Protein AF-A0A7S0WUK7-F1 (afdb_monomer_lite)

Organism: NCBI:txid1411642

Secondary structure (DSSP, 8-state):
-PPPHHHHHHHHHHHHHHHHHHHHH-HHHHHHHH-TTPPPPHHHHHHHHHHHHHHHHHHHHHHHGGGS-HHHHHHHHHHHHHHHHHHHHHHHHHHHH-SS--HHHHHHHHHHHHHHHHHHHHHHHHHHS--THHHHHHHHHTS----

Sequence (147 aa):
MLWSLTTVFRAHRFVAGASGLLLLLLPKPVMQVFCPKRSLPDEEKLVIRSWGIFVLAVATIVHKAPSFSFETQQDIGRTLAACFSGLTALYAKEAICMYRPAPGFRAQVAFTGALFGGIALAYITALISRPYNEDKLKRTVSQPFIV

Structure (mmCIF, N/CA/C/O backbone):
data_AF-A0A7S0WUK7-F1
#
_entry.id   AF-A0A7S0WUK7-F1
#
loop_
_atom_site.group_PDB
_atom_site.id
_atom_site.type_symbol
_atom_site.label_atom_id
_atom_site.label_alt_id
_atom_site.label_comp_id
_atom_site.label_asym_id
_atom_site.label_entity_id
_atom_site.label_seq_id
_atom_site.pdbx_PDB_ins_code
_atom_site.Cartn_x
_atom_site.Cartn_y
_atom_site.Cartn_z
_atom_site.occupancy
_atom_site.B_iso_or_equiv
_atom_site.auth_seq_id
_atom_site.auth_comp_id
_atom_site.auth_asym_id
_atom_site.auth_atom_id
_atom_site.pdbx_PDB_model_num
ATOM 1 N N . MET A 1 1 ? -4.885 18.372 12.095 1.00 52.94 1 MET A N 1
ATOM 2 C CA . MET A 1 1 ? -6.038 17.449 12.045 1.00 52.94 1 MET A CA 1
ATOM 3 C C . MET A 1 1 ? -5.493 16.033 12.163 1.00 52.94 1 MET A C 1
ATOM 5 O O . MET A 1 1 ? -4.811 15.585 11.252 1.00 52.94 1 MET A O 1
ATOM 9 N N . LEU A 1 2 ? -5.658 15.392 13.321 1.00 65.81 2 LEU A N 1
ATOM 10 C CA . LEU A 1 2 ? -5.143 14.042 13.570 1.00 65.81 2 LEU A CA 1
ATOM 11 C C . LEU A 1 2 ? -6.127 13.021 12.982 1.00 65.81 2 LEU A C 1
ATOM 13 O O . LEU A 1 2 ? -7.329 13.114 13.226 1.00 65.81 2 LEU A O 1
ATOM 17 N N . TRP A 1 3 ? -5.641 12.101 12.151 1.00 75.44 3 TRP A N 1
ATOM 18 C CA . TRP A 1 3 ? -6.482 11.109 11.477 1.00 75.44 3 TRP A CA 1
ATOM 19 C C . TRP A 1 3 ? -6.751 9.936 12.420 1.00 75.44 3 TRP A C 1
ATOM 21 O O . TRP A 1 3 ? -5.837 9.462 13.084 1.00 75.44 3 TRP A O 1
ATOM 31 N N . SER A 1 4 ? -7.988 9.437 12.480 1.00 87.62 4 SER A N 1
ATOM 32 C CA . SER A 1 4 ? -8.282 8.199 13.211 1.00 87.62 4 SER A CA 1
ATOM 33 C C . SER A 1 4 ? -7.884 6.971 12.384 1.00 87.62 4 SER A C 1
ATOM 35 O O . SER A 1 4 ? -7.923 7.010 11.149 1.00 87.62 4 SER A O 1
ATOM 37 N N . LEU A 1 5 ? -7.560 5.856 13.053 1.00 87.94 5 LEU A N 1
ATOM 38 C CA . LEU A 1 5 ? -7.263 4.572 12.395 1.00 87.94 5 LEU A CA 1
ATOM 39 C C . LEU A 1 5 ? -8.370 4.165 11.417 1.00 87.94 5 LEU A C 1
ATOM 41 O O . LEU A 1 5 ? -8.095 3.788 10.280 1.00 87.94 5 LEU A O 1
ATOM 45 N N . THR A 1 6 ? -9.628 4.335 11.820 1.00 89.12 6 THR A N 1
ATOM 46 C CA . THR A 1 6 ? -10.799 4.066 10.983 1.00 89.12 6 THR A CA 1
ATOM 47 C C . THR A 1 6 ? -10.789 4.863 9.682 1.00 89.12 6 THR A C 1
ATOM 49 O O . THR A 1 6 ? -11.102 4.314 8.625 1.00 89.12 6 THR A O 1
ATOM 52 N N . THR A 1 7 ? -10.429 6.148 9.728 1.00 90.44 7 THR A N 1
ATOM 53 C CA . THR A 1 7 ? -10.348 6.984 8.524 1.00 90.44 7 THR A CA 1
ATOM 54 C C . THR A 1 7 ? -9.228 6.508 7.602 1.00 90.44 7 THR A C 1
ATOM 56 O O . THR A 1 7 ? -9.451 6.383 6.397 1.00 90.44 7 THR A O 1
ATOM 59 N N . VAL A 1 8 ? -8.062 6.161 8.159 1.00 92.00 8 VAL A N 1
ATOM 60 C CA . VAL A 1 8 ? -6.937 5.617 7.381 1.00 92.00 8 VAL A CA 1
ATOM 61 C C . VAL A 1 8 ? -7.326 4.294 6.716 1.00 92.00 8 VAL A C 1
ATOM 63 O O . VAL A 1 8 ? -7.132 4.144 5.512 1.00 92.00 8 VAL A O 1
ATOM 66 N N . PHE A 1 9 ? -7.972 3.372 7.439 1.00 92.38 9 PHE A N 1
ATOM 67 C CA . PHE A 1 9 ? -8.481 2.123 6.863 1.00 92.38 9 PHE A CA 1
ATOM 68 C C . PHE A 1 9 ? -9.489 2.368 5.731 1.00 92.38 9 PHE A C 1
ATOM 70 O O . PHE A 1 9 ? -9.403 1.758 4.664 1.00 92.38 9 PHE A O 1
ATOM 77 N N . ARG A 1 10 ? -10.431 3.300 5.917 1.00 92.06 10 ARG A N 1
ATOM 78 C CA . ARG A 1 10 ? -11.437 3.631 4.896 1.00 92.06 10 ARG A CA 1
ATOM 79 C C . ARG A 1 10 ? -10.833 4.217 3.626 1.00 92.06 10 ARG A C 1
ATOM 81 O O . ARG A 1 10 ? -11.352 3.922 2.556 1.00 92.06 10 ARG A O 1
ATOM 88 N N . ALA A 1 11 ? -9.779 5.022 3.725 1.00 92.44 11 ALA A N 1
ATOM 89 C CA . ALA A 1 11 ? -9.075 5.528 2.551 1.00 92.44 11 ALA A CA 1
ATOM 90 C C . ALA A 1 11 ? -8.243 4.417 1.890 1.00 92.44 11 ALA A C 1
ATOM 92 O O . ALA A 1 11 ? -8.355 4.176 0.686 1.00 92.44 11 ALA A O 1
ATOM 93 N N . HIS A 1 12 ? -7.470 3.681 2.692 1.00 92.19 12 HIS A N 1
ATOM 94 C CA . HIS A 1 12 ? -6.556 2.653 2.208 1.00 92.19 12 HIS A CA 1
ATOM 95 C C . HIS A 1 12 ? -7.285 1.521 1.468 1.00 92.19 12 HIS A C 1
ATOM 97 O O . HIS A 1 12 ? -6.819 1.122 0.406 1.00 92.19 12 HIS A O 1
ATOM 103 N N . ARG A 1 13 ? -8.466 1.064 1.918 1.00 92.62 13 ARG A N 1
ATOM 104 C CA . ARG A 1 13 ? -9.218 0.008 1.199 1.00 92.62 13 ARG A CA 1
ATOM 105 C C . ARG A 1 13 ? -9.528 0.360 -0.261 1.00 92.62 13 ARG A C 1
ATOM 107 O O . ARG A 1 13 ? -9.513 -0.532 -1.100 1.00 92.62 13 ARG A O 1
ATOM 114 N N . PHE A 1 14 ? -9.811 1.628 -0.576 1.00 93.12 14 PHE A N 1
ATOM 115 C CA . PHE A 1 14 ? -10.142 2.037 -1.944 1.00 93.12 14 PHE A CA 1
ATOM 116 C C . PHE A 1 14 ? -8.888 2.090 -2.809 1.00 93.12 14 PHE A C 1
ATOM 118 O O . PHE A 1 14 ? -8.883 1.552 -3.912 1.00 93.12 14 PHE A O 1
ATOM 125 N N . VAL A 1 15 ? -7.814 2.678 -2.278 1.00 92.44 15 VAL A N 1
ATOM 126 C CA . VAL A 1 15 ? -6.524 2.767 -2.972 1.00 92.44 15 VAL A CA 1
ATOM 127 C C . VAL A 1 15 ? -5.950 1.372 -3.219 1.00 92.44 15 VAL A C 1
ATOM 129 O O . VAL A 1 15 ? -5.578 1.056 -4.348 1.00 92.44 15 VAL A O 1
ATOM 132 N N . ALA A 1 16 ? -5.935 0.512 -2.199 1.00 92.50 16 ALA A N 1
ATOM 133 C CA . ALA A 1 16 ? -5.485 -0.869 -2.321 1.00 92.50 16 ALA A CA 1
ATOM 134 C C . ALA A 1 16 ? -6.401 -1.670 -3.255 1.00 92.50 16 ALA A C 1
ATOM 136 O O . ALA A 1 16 ? -5.906 -2.340 -4.153 1.00 92.50 16 ALA A O 1
ATOM 137 N N . GLY A 1 17 ? -7.726 -1.551 -3.122 1.00 94.00 17 GLY A N 1
ATOM 138 C CA . GLY A 1 17 ? -8.679 -2.254 -3.983 1.00 94.00 17 GLY A CA 1
ATOM 139 C C . GLY A 1 17 ? -8.507 -1.908 -5.465 1.00 94.00 17 GLY A C 1
ATOM 140 O O . GLY A 1 17 ? -8.367 -2.803 -6.297 1.00 94.00 17 GLY A O 1
ATOM 141 N N . ALA A 1 18 ? -8.440 -0.614 -5.790 1.00 93.31 18 ALA A N 1
ATOM 142 C CA . ALA A 1 18 ? -8.207 -0.148 -7.155 1.00 93.31 18 ALA A CA 1
ATOM 143 C C . ALA A 1 18 ? -6.836 -0.597 -7.683 1.00 93.31 18 ALA A C 1
ATOM 145 O O . ALA A 1 18 ? -6.747 -1.112 -8.795 1.00 93.31 18 ALA A O 1
ATOM 146 N N . SER A 1 19 ? -5.781 -0.466 -6.873 1.00 90.38 19 SER A N 1
ATOM 147 C CA . SER A 1 19 ? -4.424 -0.870 -7.265 1.00 90.38 19 SER A CA 1
ATOM 148 C C . SER A 1 19 ? -4.325 -2.376 -7.507 1.00 90.38 19 SER A C 1
ATOM 150 O O . SER A 1 19 ? -3.753 -2.804 -8.504 1.00 90.38 19 SER A O 1
ATOM 152 N N . GLY A 1 20 ? -4.921 -3.186 -6.631 1.00 92.06 20 GLY A N 1
ATOM 153 C CA . GLY A 1 20 ? -4.944 -4.640 -6.754 1.00 92.06 20 GLY A CA 1
ATOM 154 C C . GLY A 1 20 ? -5.687 -5.108 -8.006 1.00 92.06 20 GLY A C 1
ATOM 155 O O . GLY A 1 20 ? -5.156 -5.925 -8.757 1.00 92.06 20 GLY A O 1
ATOM 156 N N . LEU A 1 21 ? -6.865 -4.534 -8.292 1.00 93.81 21 LEU A N 1
ATOM 157 C CA . LEU A 1 21 ? -7.609 -4.811 -9.529 1.00 93.81 21 LEU A CA 1
ATOM 158 C C . LEU A 1 21 ? -6.803 -4.415 -10.768 1.00 93.81 21 LEU A C 1
ATOM 160 O O . LEU A 1 21 ? -6.743 -5.172 -11.735 1.00 93.81 21 LEU A O 1
ATOM 164 N N . LEU A 1 22 ? -6.162 -3.247 -10.734 1.00 91.75 22 LEU A N 1
ATOM 165 C CA . LEU A 1 22 ? -5.372 -2.742 -11.848 1.00 91.75 22 LEU A CA 1
ATOM 166 C C . LEU A 1 22 ? -4.167 -3.653 -12.149 1.00 91.75 22 LEU A C 1
ATOM 168 O O . LEU A 1 22 ? -3.944 -4.007 -13.306 1.00 91.75 22 LEU A O 1
ATOM 172 N N . LEU A 1 23 ? -3.435 -4.087 -11.119 1.00 89.75 23 LEU A N 1
ATOM 173 C CA . LEU A 1 23 ? -2.307 -5.019 -11.246 1.00 89.75 23 LEU A CA 1
ATOM 174 C C . LEU A 1 23 ? -2.745 -6.401 -11.750 1.00 89.75 23 LEU A C 1
ATOM 176 O O . LEU A 1 23 ? -2.041 -7.030 -12.540 1.00 89.75 23 LEU A O 1
ATOM 180 N N . LEU A 1 24 ? -3.918 -6.864 -11.315 1.00 89.50 24 LEU A N 1
ATOM 181 C CA . LEU A 1 24 ? -4.467 -8.158 -11.705 1.00 89.50 24 LEU A CA 1
ATOM 182 C C . LEU A 1 24 ? -4.920 -8.174 -13.174 1.00 89.50 24 LEU A C 1
ATOM 184 O O . LEU A 1 24 ? -4.565 -9.078 -13.935 1.00 89.50 24 LEU A O 1
ATOM 188 N N . LEU A 1 25 ? -5.703 -7.171 -13.576 1.00 89.56 25 LEU A N 1
ATOM 189 C CA . LEU A 1 25 ? -6.375 -7.144 -14.876 1.00 89.56 25 LEU A CA 1
ATOM 190 C C . LEU A 1 25 ? -5.504 -6.538 -15.976 1.00 89.56 25 LEU A C 1
ATOM 192 O O . LEU A 1 25 ? -5.515 -7.018 -17.109 1.00 89.56 25 LEU A O 1
ATOM 196 N N . LEU A 1 26 ? -4.726 -5.505 -15.649 1.00 87.31 26 LEU A N 1
ATOM 197 C CA . LEU A 1 26 ? -3.998 -4.689 -16.619 1.00 87.31 26 LEU A CA 1
ATOM 198 C C . LEU A 1 26 ? -2.487 -4.624 -16.323 1.00 87.31 26 LEU A C 1
ATOM 200 O O . LEU A 1 26 ? -1.907 -3.538 -16.369 1.00 87.31 26 LEU A O 1
ATOM 204 N N . PRO A 1 27 ? -1.786 -5.760 -16.113 1.00 81.31 27 PRO A N 1
ATOM 205 C CA . PRO A 1 27 ? -0.360 -5.736 -15.786 1.00 81.31 27 PRO A CA 1
ATOM 206 C C . PRO A 1 27 ? 0.483 -5.112 -16.907 1.00 81.31 27 PRO A C 1
ATOM 208 O O . PRO A 1 27 ? 1.467 -4.434 -16.633 1.00 81.31 27 PRO A O 1
ATOM 211 N N . LYS A 1 28 ? 0.088 -5.294 -18.179 1.00 80.06 28 LYS A N 1
ATOM 212 C CA . LYS A 1 28 ? 0.789 -4.704 -19.331 1.00 80.06 28 LYS A CA 1
ATOM 213 C C . LYS A 1 28 ? 0.652 -3.169 -19.364 1.00 80.06 28 LYS A C 1
ATOM 215 O O . LYS A 1 28 ? 1.697 -2.529 -19.332 1.00 80.06 28 LYS A O 1
ATOM 220 N N . PRO A 1 29 ? -0.558 -2.564 -19.380 1.00 81.00 29 PRO A N 1
ATOM 221 C CA . PRO A 1 29 ? -0.698 -1.105 -19.313 1.00 81.00 29 PRO A CA 1
ATOM 222 C C . PRO A 1 29 ? -0.024 -0.479 -18.095 1.00 81.00 29 PRO A C 1
ATOM 224 O O . PRO A 1 29 ? 0.693 0.504 -18.238 1.00 81.00 29 PRO A O 1
ATOM 227 N N . VAL A 1 30 ? -0.191 -1.081 -16.912 1.00 79.69 30 VAL A N 1
ATOM 228 C CA . VAL A 1 30 ? 0.456 -0.618 -15.676 1.00 79.69 30 VAL A CA 1
ATOM 229 C C . VAL A 1 30 ? 1.962 -0.539 -15.860 1.00 79.69 30 VAL A C 1
ATOM 231 O O . VAL A 1 30 ? 2.585 0.477 -15.579 1.00 79.69 30 VAL A O 1
ATOM 234 N N . MET A 1 31 ? 2.554 -1.585 -16.419 1.00 75.69 31 MET A N 1
ATOM 235 C CA . MET A 1 31 ? 3.989 -1.612 -16.629 1.00 75.69 31 MET A CA 1
ATOM 236 C C . MET A 1 31 ? 4.460 -0.800 -17.821 1.00 75.69 31 MET A C 1
ATOM 238 O O . MET A 1 31 ? 5.618 -0.419 -17.833 1.00 75.69 31 MET A O 1
ATOM 242 N N . GLN A 1 32 ? 3.611 -0.496 -18.797 1.00 79.88 32 GLN A N 1
ATOM 243 C CA . GLN A 1 32 ? 3.938 0.463 -19.851 1.00 79.88 32 GLN A CA 1
ATOM 244 C C . GLN A 1 32 ? 3.965 1.898 -19.321 1.00 79.88 32 GLN A C 1
ATOM 246 O O . GLN A 1 32 ? 4.760 2.695 -19.808 1.00 79.88 32 GLN A O 1
ATOM 251 N N . VAL A 1 33 ? 3.172 2.221 -18.293 1.00 76.31 33 VAL A N 1
ATOM 252 C CA . VAL A 1 33 ? 3.302 3.500 -17.575 1.00 76.31 33 VAL A CA 1
ATOM 253 C C . VAL A 1 33 ? 4.681 3.603 -16.914 1.00 76.31 33 VAL A C 1
ATOM 255 O O . VAL A 1 33 ? 5.286 4.674 -16.912 1.00 76.31 33 VAL A O 1
ATOM 258 N N . PHE A 1 34 ? 5.212 2.488 -16.406 1.00 69.31 34 PHE A N 1
ATOM 259 C CA . PHE A 1 34 ? 6.509 2.468 -15.727 1.00 69.31 34 PHE A CA 1
ATOM 260 C C . PHE A 1 34 ? 7.700 2.314 -16.695 1.00 69.31 34 PHE A C 1
ATOM 262 O O . PHE A 1 34 ? 8.660 3.080 -16.670 1.00 69.31 34 PHE A O 1
ATOM 269 N N . CYS A 1 35 ? 7.611 1.377 -17.629 1.00 72.62 35 CYS A N 1
ATOM 270 C CA . CYS A 1 35 ? 8.638 1.013 -18.598 1.00 72.62 35 CYS A CA 1
ATOM 271 C C . CYS A 1 35 ? 8.021 0.901 -20.008 1.00 72.62 35 CYS A C 1
ATOM 273 O 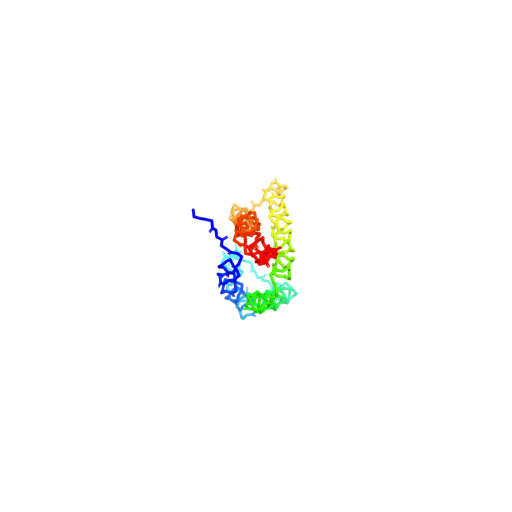O . CYS A 1 35 ? 7.806 -0.212 -20.496 1.00 72.62 35 CYS A O 1
ATOM 275 N N . PRO A 1 36 ? 7.796 2.028 -20.716 1.00 70.88 36 PRO A N 1
ATOM 276 C CA . PRO A 1 36 ? 7.010 2.075 -21.959 1.00 70.88 36 PRO A CA 1
ATOM 277 C C . PRO A 1 36 ? 7.525 1.187 -23.097 1.00 70.88 36 PRO A C 1
ATOM 279 O O . PRO A 1 36 ? 6.780 0.855 -24.014 1.00 70.88 36 PRO A O 1
ATOM 282 N N . LYS A 1 37 ? 8.808 0.812 -23.055 1.00 75.50 37 LYS A N 1
ATOM 283 C CA . LYS A 1 37 ? 9.497 0.059 -24.112 1.00 75.50 37 LYS A CA 1
ATOM 284 C C . LYS A 1 37 ? 9.858 -1.379 -23.721 1.00 75.50 37 LYS A C 1
ATOM 286 O O . LYS A 1 37 ? 10.483 -2.072 -24.516 1.00 75.50 37 LYS A O 1
ATOM 291 N N . ARG A 1 38 ? 9.504 -1.839 -22.513 1.00 75.81 38 ARG A N 1
ATOM 292 C CA . ARG A 1 38 ? 9.856 -3.187 -22.038 1.00 75.81 38 ARG A CA 1
ATOM 293 C C . ARG A 1 38 ? 8.715 -4.162 -22.309 1.00 75.81 38 ARG A C 1
ATOM 295 O O . ARG A 1 38 ? 7.624 -4.016 -21.761 1.00 75.81 38 ARG A O 1
ATOM 302 N N . SER A 1 39 ? 8.981 -5.203 -23.096 1.00 79.88 39 SER A N 1
ATOM 303 C CA . SER A 1 39 ? 8.120 -6.385 -23.099 1.00 79.88 39 SER A CA 1
ATOM 304 C C . SER A 1 39 ? 8.357 -7.169 -21.813 1.00 79.88 39 SER A C 1
ATOM 306 O O . SER A 1 39 ? 9.490 -7.549 -21.520 1.00 79.88 39 SER A O 1
ATOM 308 N N . LEU A 1 40 ? 7.299 -7.415 -21.049 1.00 79.50 40 LEU A N 1
ATOM 309 C CA . LEU A 1 40 ? 7.386 -8.266 -19.866 1.00 79.50 40 LEU A CA 1
ATOM 310 C C . LEU A 1 40 ? 7.403 -9.746 -20.254 1.00 79.50 40 LEU A C 1
ATOM 312 O O . LEU A 1 40 ? 6.491 -10.164 -20.983 1.00 79.50 40 LEU A O 1
ATOM 316 N N . PRO A 1 41 ? 8.363 -10.532 -19.737 1.00 87.62 41 PRO A N 1
ATOM 317 C CA . PRO A 1 41 ? 8.264 -11.986 -19.693 1.00 87.62 41 PRO A CA 1
ATOM 318 C C . PRO A 1 41 ? 6.972 -12.434 -18.996 1.00 87.62 41 PRO A C 1
ATOM 320 O O . PRO A 1 41 ? 6.363 -11.673 -18.232 1.00 87.62 41 PRO A O 1
ATOM 323 N N . ASP A 1 42 ? 6.512 -13.649 -19.279 1.00 86.25 42 ASP A N 1
ATOM 324 C CA . ASP A 1 42 ? 5.259 -14.157 -18.708 1.00 86.25 42 ASP A CA 1
ATOM 325 C C . ASP A 1 42 ? 5.367 -14.409 -17.200 1.00 86.25 42 ASP A C 1
ATOM 327 O O . ASP A 1 42 ? 4.404 -14.184 -16.464 1.00 86.25 42 ASP A O 1
ATOM 331 N N . GLU A 1 43 ? 6.561 -14.741 -16.722 1.00 88.38 43 GLU A N 1
ATOM 332 C CA . GLU A 1 43 ? 6.887 -14.924 -15.312 1.00 88.38 43 GLU A CA 1
ATOM 333 C C . GLU A 1 43 ? 6.709 -13.613 -14.537 1.00 88.38 43 GLU A C 1
ATOM 335 O O . GLU A 1 43 ? 6.055 -13.581 -13.495 1.00 88.38 43 GLU A O 1
ATOM 340 N N . GLU A 1 44 ? 7.203 -12.493 -15.074 1.00 85.06 44 GLU A N 1
ATOM 341 C CA . GLU A 1 44 ? 7.037 -11.180 -14.440 1.00 85.06 44 GLU A CA 1
ATOM 342 C C . GLU A 1 44 ? 5.563 -10.746 -14.416 1.00 85.06 44 GLU A C 1
ATOM 344 O O . GLU A 1 44 ? 5.094 -10.182 -13.425 1.00 85.06 44 GLU A O 1
ATOM 349 N N . LYS A 1 45 ? 4.788 -11.057 -15.467 1.00 84.75 45 LYS A N 1
ATOM 350 C CA . LYS A 1 45 ? 3.334 -10.804 -15.473 1.00 84.75 45 LYS A CA 1
ATOM 351 C C . LYS A 1 45 ? 2.628 -11.616 -14.394 1.00 84.75 45 LYS A C 1
ATOM 353 O O . LYS A 1 45 ? 1.721 -11.092 -13.745 1.00 84.75 45 LYS A O 1
ATOM 358 N N . LEU A 1 46 ? 3.016 -12.878 -14.210 1.00 88.44 46 LEU A N 1
ATOM 359 C CA . LEU A 1 46 ? 2.463 -13.738 -13.168 1.00 88.44 46 LEU A CA 1
ATOM 360 C C . LEU A 1 46 ? 2.781 -13.187 -11.774 1.00 88.44 46 LEU A C 1
ATOM 362 O O . LEU A 1 46 ? 1.883 -13.128 -10.933 1.00 88.44 46 LEU A O 1
ATOM 366 N N . VAL A 1 47 ? 4.010 -12.717 -11.545 1.00 89.81 47 VAL A N 1
ATOM 367 C CA . VAL A 1 47 ? 4.411 -12.067 -10.286 1.00 89.81 47 VAL A CA 1
ATOM 368 C C . VAL A 1 47 ? 3.565 -10.822 -10.017 1.00 89.81 47 VAL A C 1
ATOM 370 O O . VAL A 1 47 ? 3.003 -10.689 -8.931 1.00 89.81 47 VAL A O 1
ATOM 373 N N . ILE A 1 48 ? 3.394 -9.943 -11.009 1.00 88.88 48 ILE A N 1
ATOM 374 C CA . ILE A 1 48 ? 2.582 -8.721 -10.870 1.00 88.88 48 ILE A CA 1
ATOM 375 C C . ILE A 1 48 ? 1.121 -9.054 -10.553 1.00 88.88 48 ILE A C 1
ATOM 377 O O . ILE A 1 48 ? 0.519 -8.436 -9.676 1.00 88.88 48 ILE A O 1
ATOM 381 N N . ARG A 1 49 ? 0.544 -10.050 -11.230 1.00 90.88 49 ARG A N 1
ATOM 382 C CA . ARG A 1 49 ? -0.832 -10.494 -10.967 1.00 90.88 49 ARG A CA 1
ATOM 383 C C . ARG A 1 49 ? -0.985 -11.103 -9.579 1.00 90.88 49 ARG A C 1
ATOM 385 O O . ARG A 1 49 ? -1.949 -10.791 -8.888 1.00 90.88 49 ARG A O 1
ATOM 392 N N . SER A 1 50 ? -0.024 -11.923 -9.160 1.00 91.69 50 SER A N 1
ATOM 393 C CA . SER A 1 50 ? 0.007 -12.520 -7.819 1.00 91.69 50 SER A CA 1
ATOM 394 C C . SER A 1 50 ? 0.086 -11.436 -6.746 1.00 91.69 50 SER A C 1
ATOM 396 O O . SER A 1 50 ? -0.641 -11.482 -5.754 1.00 91.69 50 SER A O 1
ATOM 398 N N . TRP A 1 51 ? 0.892 -10.400 -6.991 1.00 90.69 51 TRP A N 1
ATOM 399 C CA . TRP A 1 51 ? 0.937 -9.212 -6.148 1.00 90.69 51 TRP A CA 1
ATOM 400 C C . TRP A 1 51 ? -0.402 -8.465 -6.130 1.00 90.69 51 TRP A C 1
ATOM 402 O O . TRP A 1 51 ? -0.878 -8.087 -5.064 1.00 90.69 51 TRP A O 1
ATOM 412 N N . GLY A 1 52 ? -1.066 -8.323 -7.280 1.00 91.88 52 GLY A N 1
ATOM 413 C CA . GLY A 1 52 ? -2.416 -7.764 -7.368 1.00 91.88 52 GLY A CA 1
ATOM 414 C C . GLY A 1 52 ? -3.429 -8.503 -6.485 1.00 91.88 52 GLY A C 1
ATOM 415 O O . GLY A 1 52 ? -4.156 -7.862 -5.727 1.00 91.88 52 GLY A O 1
ATOM 416 N N . ILE A 1 53 ? -3.428 -9.842 -6.508 1.00 94.31 53 ILE A N 1
ATOM 417 C CA . ILE A 1 53 ? -4.281 -10.677 -5.639 1.00 94.31 53 ILE A CA 1
ATOM 418 C C . ILE A 1 53 ? -3.966 -10.428 -4.161 1.00 94.31 53 ILE A C 1
ATOM 420 O O . ILE A 1 53 ? -4.880 -10.227 -3.360 1.00 94.31 53 ILE A O 1
ATOM 424 N N . PHE A 1 54 ? -2.683 -10.396 -3.795 1.00 92.88 54 PHE A N 1
ATOM 425 C CA . PHE A 1 54 ? -2.267 -10.104 -2.425 1.00 92.88 54 PHE A CA 1
ATOM 426 C C . PHE A 1 54 ? -2.771 -8.728 -1.955 1.00 92.88 54 PHE A C 1
ATOM 428 O O . PHE A 1 54 ? -3.355 -8.612 -0.876 1.00 92.88 54 PHE A O 1
ATOM 435 N N . VAL A 1 55 ? -2.632 -7.691 -2.785 1.00 93.56 55 VAL A N 1
ATOM 436 C CA . VAL A 1 55 ? -3.116 -6.337 -2.472 1.00 93.56 55 VAL A CA 1
ATOM 437 C C . VAL A 1 55 ? -4.644 -6.307 -2.313 1.00 93.56 55 VAL A C 1
ATOM 439 O O . VAL A 1 55 ? -5.148 -5.620 -1.424 1.00 93.56 55 VAL A O 1
ATOM 442 N N . LEU A 1 56 ? -5.396 -7.083 -3.102 1.00 93.94 56 LEU A N 1
ATOM 443 C CA . LEU A 1 56 ? -6.850 -7.226 -2.930 1.00 93.94 56 LEU A CA 1
ATOM 444 C C . LEU A 1 56 ? -7.228 -7.900 -1.607 1.00 93.94 56 LEU A C 1
ATOM 446 O O . LEU A 1 56 ? -8.186 -7.480 -0.949 1.00 93.94 56 LEU A O 1
ATOM 450 N N . ALA A 1 57 ? -6.470 -8.912 -1.184 1.00 93.62 57 ALA A N 1
ATOM 451 C CA . ALA A 1 57 ? -6.669 -9.538 0.119 1.00 93.62 57 ALA A CA 1
ATOM 452 C C . ALA A 1 57 ? -6.447 -8.521 1.253 1.00 93.62 57 ALA A C 1
ATOM 454 O O . ALA A 1 57 ? -7.299 -8.380 2.133 1.00 93.62 57 ALA A O 1
ATOM 455 N N . VAL A 1 58 ? -5.372 -7.726 1.179 1.00 93.44 58 VAL A N 1
ATOM 456 C CA . VAL A 1 58 ? -5.112 -6.629 2.129 1.00 93.44 58 VAL A CA 1
ATOM 457 C C . VAL A 1 58 ? -6.242 -5.596 2.107 1.00 93.44 58 VAL A C 1
ATOM 459 O O . VAL A 1 58 ? -6.731 -5.208 3.168 1.00 93.44 58 VAL A O 1
ATOM 462 N N . ALA A 1 59 ? -6.718 -5.187 0.927 1.00 94.50 59 ALA A N 1
ATOM 463 C CA . ALA A 1 59 ? -7.836 -4.250 0.792 1.00 94.50 59 ALA A CA 1
ATOM 464 C C . ALA A 1 59 ? -9.107 -4.765 1.486 1.00 94.50 59 ALA A C 1
ATOM 466 O O . ALA 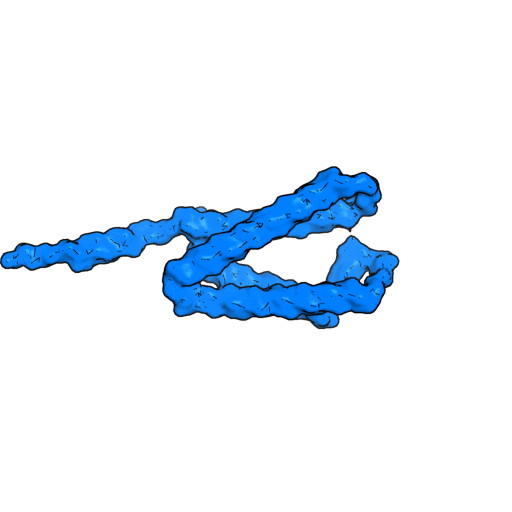A 1 59 ? -9.824 -3.994 2.127 1.00 94.50 59 ALA A O 1
ATOM 467 N N . THR A 1 60 ? -9.358 -6.072 1.406 1.00 94.50 60 THR A N 1
ATOM 468 C CA . THR A 1 60 ? -10.498 -6.737 2.049 1.00 94.50 60 THR A CA 1
ATOM 469 C C . THR A 1 60 ? -10.357 -6.756 3.571 1.00 94.50 60 THR A C 1
ATOM 471 O O . THR A 1 60 ? -11.304 -6.409 4.280 1.00 94.50 60 THR A O 1
ATOM 474 N N . ILE A 1 61 ? -9.167 -7.083 4.087 1.00 93.56 61 ILE A N 1
ATOM 475 C CA . ILE A 1 61 ? -8.876 -7.033 5.529 1.00 93.56 61 ILE A CA 1
ATOM 476 C C . ILE A 1 61 ? -9.075 -5.608 6.050 1.00 93.56 61 ILE A C 1
ATOM 478 O O . ILE A 1 61 ? -9.806 -5.388 7.012 1.00 93.56 61 ILE A O 1
ATOM 482 N N . VAL A 1 62 ? -8.493 -4.622 5.368 1.00 94.19 62 VAL A N 1
ATOM 483 C CA . VAL A 1 62 ? -8.593 -3.204 5.726 1.00 94.19 62 VAL A CA 1
ATOM 484 C C . VAL A 1 62 ? -10.033 -2.686 5.619 1.00 94.19 62 VAL A C 1
ATOM 486 O O . VAL A 1 62 ? -10.453 -1.854 6.420 1.00 94.19 62 VAL A O 1
ATOM 489 N N . HIS A 1 63 ? -10.831 -3.207 4.684 1.00 95.12 63 HIS A N 1
ATOM 490 C CA . HIS A 1 63 ? -12.258 -2.902 4.598 1.00 95.12 63 HIS A CA 1
ATOM 491 C C . HIS A 1 63 ? -13.029 -3.369 5.843 1.00 95.12 63 HIS A C 1
ATOM 493 O O . HIS A 1 63 ? -13.929 -2.655 6.290 1.00 95.12 63 HIS A O 1
ATOM 499 N N . LYS A 1 64 ? -12.685 -4.538 6.398 1.00 95.00 64 LYS A N 1
ATOM 500 C CA . LYS A 1 64 ? -13.307 -5.101 7.610 1.00 95.00 64 LYS A CA 1
ATOM 501 C C . LYS A 1 64 ? -12.683 -4.598 8.913 1.00 95.00 64 LYS A C 1
ATOM 503 O O . LYS A 1 64 ? -13.343 -4.649 9.946 1.00 95.00 64 LYS A O 1
ATOM 508 N N . ALA A 1 65 ? -11.469 -4.053 8.873 1.00 92.69 65 ALA A N 1
ATOM 509 C CA . ALA A 1 65 ? -10.749 -3.597 10.060 1.00 92.69 65 ALA A CA 1
ATOM 510 C C . ALA A 1 65 ? -11.572 -2.676 10.990 1.00 92.69 65 ALA A C 1
ATOM 512 O O . ALA A 1 65 ? -11.572 -2.930 12.191 1.00 92.69 65 ALA A O 1
ATOM 513 N N . PRO A 1 66 ? -12.358 -1.692 10.497 1.00 91.75 66 PRO A N 1
ATOM 514 C CA . PRO A 1 66 ? -13.175 -0.836 11.363 1.00 91.75 66 PRO A CA 1
ATOM 515 C C . PRO A 1 66 ? -14.233 -1.547 12.216 1.00 91.75 66 PRO A C 1
ATOM 517 O O . PRO A 1 66 ? -14.724 -0.942 13.163 1.00 91.75 66 PRO A O 1
ATOM 520 N N . SER A 1 67 ? -14.630 -2.778 11.866 1.00 92.44 67 SER A N 1
ATOM 521 C CA . SER A 1 67 ? -15.593 -3.567 12.653 1.00 92.44 67 SER A CA 1
ATOM 522 C C . SER A 1 67 ? -14.948 -4.447 13.724 1.00 92.44 67 SER A C 1
ATOM 524 O O . SER A 1 67 ? -15.666 -5.061 14.506 1.00 92.44 67 SER A O 1
ATOM 526 N N . PHE A 1 68 ? -13.617 -4.542 13.764 1.00 92.00 68 PHE A N 1
ATOM 527 C CA . PHE A 1 68 ? -12.919 -5.309 14.796 1.00 92.00 68 PHE A CA 1
ATOM 528 C C . PHE A 1 68 ? -12.778 -4.515 16.094 1.00 92.00 68 PHE A C 1
ATOM 530 O O . PHE A 1 68 ? -12.983 -3.298 16.117 1.00 92.00 68 PHE A O 1
ATOM 537 N N . SER A 1 69 ? -12.395 -5.203 17.172 1.00 92.31 69 SER A N 1
ATOM 538 C CA . SER A 1 69 ? -12.047 -4.547 18.432 1.00 92.31 69 SER A CA 1
ATOM 539 C C . SER A 1 69 ? -10.921 -3.530 18.216 1.00 92.31 69 SER A C 1
ATOM 541 O O . SER A 1 69 ? -10.112 -3.642 17.289 1.00 92.31 69 SER A O 1
ATOM 543 N N . PHE A 1 70 ? -10.861 -2.518 19.079 1.00 88.25 70 PHE A N 1
ATOM 544 C CA . PHE A 1 70 ? -9.852 -1.470 18.964 1.00 88.25 70 PHE A CA 1
ATOM 545 C C . PHE A 1 70 ? -8.419 -2.017 19.066 1.00 88.25 70 PHE A C 1
ATOM 547 O O . PHE A 1 70 ? -7.545 -1.582 18.322 1.00 88.25 70 PHE A O 1
ATOM 554 N N . GLU A 1 71 ? -8.189 -3.013 19.921 1.00 91.56 71 GLU A N 1
ATOM 555 C CA . GLU A 1 71 ? -6.896 -3.694 20.048 1.00 91.56 71 GLU A CA 1
ATOM 556 C C . GLU A 1 71 ? -6.482 -4.367 18.730 1.00 91.56 71 GLU A C 1
ATOM 558 O O . GLU A 1 71 ? -5.408 -4.088 18.201 1.00 91.56 71 GLU A O 1
ATOM 563 N N . THR A 1 72 ? -7.384 -5.134 18.108 1.00 93.19 72 THR A N 1
ATOM 564 C CA . THR A 1 72 ? -7.128 -5.748 16.797 1.00 93.19 72 THR A CA 1
ATOM 565 C C . THR A 1 72 ? -6.880 -4.697 15.713 1.00 93.19 72 THR A C 1
ATOM 567 O O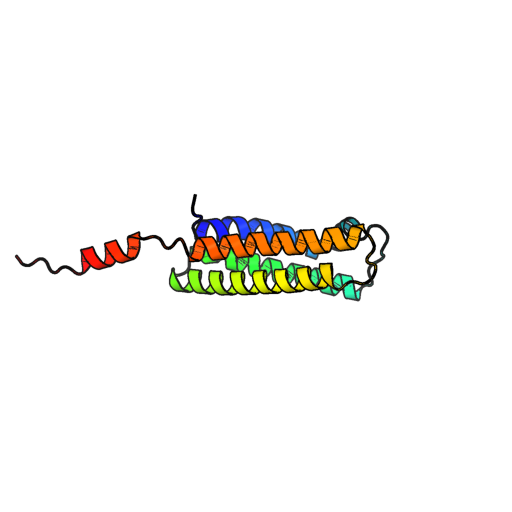 . THR A 1 72 ? -6.009 -4.872 14.862 1.00 93.19 72 THR A O 1
ATOM 570 N N . GLN A 1 73 ? -7.603 -3.574 15.738 1.00 93.12 73 GLN A N 1
ATOM 571 C CA . GLN A 1 73 ? -7.352 -2.460 14.819 1.00 93.12 73 GLN A CA 1
ATOM 572 C C . GLN A 1 73 ? -5.953 -1.864 14.999 1.00 93.12 73 GLN A C 1
ATOM 574 O O . GLN A 1 73 ? -5.296 -1.540 14.007 1.00 93.12 73 GLN A O 1
ATOM 579 N N . GLN A 1 74 ? -5.488 -1.717 16.241 1.00 93.56 74 GLN A N 1
ATOM 580 C CA . GLN A 1 74 ? -4.142 -1.229 16.527 1.00 93.56 74 GLN A CA 1
ATOM 581 C C . GLN A 1 74 ? -3.079 -2.192 16.014 1.00 93.56 74 GLN A C 1
ATOM 583 O O . GLN A 1 74 ? -2.119 -1.736 15.399 1.00 93.56 74 GLN A O 1
ATOM 588 N N . ASP A 1 75 ? -3.257 -3.494 16.214 1.00 95.75 75 ASP A N 1
ATOM 589 C CA . ASP A 1 75 ? -2.292 -4.489 15.753 1.00 95.75 75 ASP A CA 1
ATOM 590 C C . ASP A 1 75 ? -2.218 -4.536 14.229 1.00 95.75 75 ASP A C 1
ATOM 592 O O . ASP A 1 75 ? -1.127 -4.418 13.673 1.00 95.75 75 ASP A O 1
ATOM 596 N N . ILE A 1 76 ? -3.364 -4.545 13.538 1.00 94.75 76 ILE A N 1
ATOM 597 C CA . ILE A 1 76 ? -3.402 -4.416 12.073 1.00 94.75 76 ILE A CA 1
ATOM 598 C C . ILE A 1 76 ? -2.708 -3.119 11.636 1.00 94.75 76 ILE A C 1
ATOM 600 O O . ILE A 1 76 ? -1.899 -3.125 10.708 1.00 94.75 76 ILE A O 1
ATOM 604 N N . GLY A 1 77 ? -2.999 -2.000 12.304 1.00 94.50 77 GLY A N 1
ATOM 605 C CA . GLY A 1 77 ? -2.384 -0.707 12.010 1.00 94.50 77 GLY A CA 1
ATOM 606 C C . GLY A 1 77 ? -0.863 -0.718 12.183 1.00 94.50 77 GLY A C 1
ATOM 607 O O . GLY A 1 77 ? -0.152 -0.210 11.318 1.00 94.50 77 GLY A O 1
ATOM 608 N N . ARG A 1 78 ? -0.350 -1.324 13.262 1.00 96.06 78 ARG A N 1
ATOM 609 C CA . ARG A 1 78 ? 1.090 -1.470 13.538 1.00 96.06 78 ARG A CA 1
ATOM 610 C C . ARG A 1 78 ? 1.765 -2.354 12.500 1.00 96.06 78 ARG A C 1
ATOM 612 O O . ARG A 1 78 ? 2.812 -1.975 11.982 1.00 96.06 78 ARG A O 1
ATOM 619 N N . THR A 1 79 ? 1.159 -3.492 12.164 1.00 96.75 79 THR A N 1
ATOM 620 C CA . THR A 1 79 ? 1.675 -4.399 11.134 1.00 96.75 79 THR A CA 1
ATOM 621 C C . THR A 1 79 ? 1.755 -3.692 9.786 1.00 96.75 79 THR A C 1
ATOM 623 O O . THR A 1 79 ? 2.804 -3.717 9.149 1.00 96.75 79 THR A O 1
ATOM 626 N N . LEU A 1 80 ? 0.697 -2.988 9.374 1.00 95.00 80 LEU A N 1
ATOM 627 C CA . LEU A 1 80 ? 0.704 -2.229 8.123 1.00 95.00 80 LEU A CA 1
ATOM 628 C C . LEU A 1 80 ? 1.736 -1.096 8.146 1.00 95.00 80 LEU A C 1
ATOM 630 O O . LEU A 1 80 ? 2.478 -0.944 7.177 1.00 95.00 80 LEU A O 1
ATOM 634 N N . ALA A 1 81 ? 1.843 -0.345 9.246 1.00 95.69 81 ALA A N 1
ATOM 635 C CA . ALA A 1 81 ? 2.869 0.686 9.405 1.00 95.69 81 ALA A CA 1
ATOM 636 C C . ALA A 1 81 ? 4.284 0.111 9.244 1.00 95.69 81 ALA A C 1
ATOM 638 O O . ALA A 1 81 ? 5.096 0.679 8.512 1.00 95.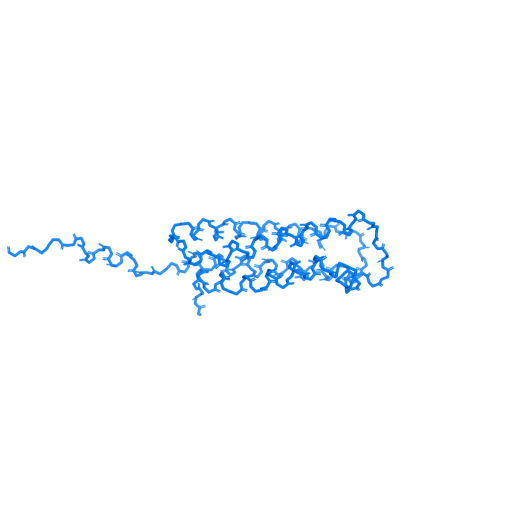69 81 ALA A O 1
ATOM 639 N N . ALA A 1 82 ? 4.569 -1.026 9.883 1.00 97.50 82 ALA A N 1
ATOM 640 C CA . ALA A 1 82 ? 5.851 -1.713 9.774 1.00 97.50 82 ALA A CA 1
ATOM 641 C C . ALA A 1 82 ? 6.122 -2.188 8.338 1.00 97.50 82 ALA A C 1
ATOM 643 O O . ALA A 1 82 ? 7.195 -1.913 7.799 1.00 97.50 82 ALA A O 1
ATOM 644 N N . CYS A 1 83 ? 5.143 -2.821 7.682 1.00 95.62 83 CYS A N 1
ATOM 645 C CA . CYS A 1 83 ? 5.263 -3.260 6.291 1.00 95.62 83 CYS A CA 1
ATOM 646 C C . CYS A 1 83 ? 5.554 -2.090 5.343 1.00 95.62 83 CYS A C 1
ATOM 648 O O . CYS A 1 83 ? 6.495 -2.162 4.553 1.00 95.62 83 CYS A O 1
ATOM 650 N N . PHE A 1 84 ? 4.798 -0.992 5.433 1.00 95.12 84 PHE A N 1
ATOM 651 C CA . PHE A 1 84 ? 5.012 0.173 4.572 1.00 95.12 84 PHE A CA 1
ATOM 652 C C . PHE A 1 84 ? 6.326 0.894 4.873 1.00 95.12 84 PHE A C 1
ATOM 654 O O . PHE A 1 84 ? 6.978 1.370 3.946 1.00 95.12 84 PHE A O 1
ATOM 661 N N . SER A 1 85 ? 6.765 0.922 6.132 1.00 96.06 85 SER A N 1
ATOM 662 C CA . SER A 1 85 ? 8.078 1.467 6.502 1.00 96.06 85 SER A CA 1
ATOM 663 C C . SER A 1 85 ? 9.212 0.626 5.911 1.00 96.06 85 SER A C 1
ATOM 665 O O . SER A 1 85 ? 10.145 1.172 5.325 1.00 96.06 85 SER A O 1
ATOM 667 N N . GLY A 1 86 ? 9.099 -0.705 5.982 1.00 97.06 86 GLY A N 1
ATOM 668 C CA . GLY A 1 86 ? 10.037 -1.633 5.348 1.00 97.06 86 GLY A CA 1
ATOM 669 C C . GLY A 1 86 ? 10.088 -1.459 3.829 1.00 97.06 86 GLY A C 1
ATOM 670 O O . GLY A 1 86 ? 11.170 -1.320 3.264 1.00 97.06 86 GLY A O 1
ATOM 671 N N . LEU A 1 87 ? 8.929 -1.377 3.167 1.00 93.44 87 LEU A N 1
ATOM 672 C CA . LEU A 1 87 ? 8.851 -1.099 1.728 1.00 93.44 87 LEU A CA 1
ATOM 673 C C . LEU A 1 87 ? 9.476 0.257 1.378 1.00 93.44 87 LEU A C 1
ATOM 675 O O . LEU A 1 87 ? 10.245 0.347 0.428 1.00 93.44 87 LEU A O 1
ATOM 679 N N . THR A 1 88 ? 9.214 1.296 2.169 1.00 94.69 88 THR A N 1
ATOM 680 C CA . THR A 1 88 ? 9.829 2.620 1.985 1.00 94.69 88 THR A CA 1
ATOM 681 C C . THR A 1 88 ? 11.352 2.534 2.046 1.00 94.69 88 THR A C 1
ATOM 683 O O . THR A 1 88 ? 12.028 3.061 1.166 1.00 94.69 88 THR A O 1
ATOM 686 N N . ALA A 1 89 ? 11.898 1.828 3.040 1.00 95.25 89 ALA A N 1
ATOM 687 C CA . ALA A 1 89 ? 13.338 1.643 3.191 1.00 95.25 89 ALA A CA 1
ATOM 688 C C . ALA A 1 89 ? 13.949 0.858 2.019 1.00 95.25 89 ALA A C 1
ATOM 690 O O . ALA A 1 89 ? 15.001 1.242 1.508 1.00 95.25 89 ALA A O 1
ATOM 691 N N . LEU A 1 90 ? 13.275 -0.199 1.551 1.00 94.25 90 LEU A N 1
ATOM 692 C CA . LEU A 1 90 ? 13.702 -0.964 0.378 1.00 94.25 90 LEU A CA 1
ATOM 693 C C . LEU A 1 90 ? 13.751 -0.083 -0.875 1.00 94.25 90 LEU A C 1
ATOM 695 O O . LEU A 1 90 ? 14.768 -0.051 -1.560 1.00 94.25 90 LEU A O 1
ATOM 699 N N . TYR A 1 91 ? 12.699 0.690 -1.145 1.00 91.31 91 TYR A N 1
ATOM 700 C CA . TYR A 1 91 ? 12.663 1.580 -2.307 1.00 91.31 91 TYR A CA 1
ATOM 701 C C . TYR A 1 91 ? 13.661 2.739 -2.193 1.00 91.31 91 TYR A C 1
ATOM 703 O O . TYR A 1 91 ? 14.261 3.124 -3.194 1.00 91.31 91 TYR A O 1
ATOM 711 N N . ALA A 1 92 ? 13.892 3.273 -0.991 1.00 90.88 92 ALA A N 1
ATOM 712 C CA . ALA A 1 92 ? 14.925 4.280 -0.764 1.00 90.88 92 ALA A CA 1
ATOM 713 C C . ALA A 1 92 ? 16.324 3.712 -1.045 1.00 90.88 92 ALA A C 1
ATOM 715 O O . ALA A 1 92 ? 17.112 4.347 -1.745 1.00 90.88 92 ALA A O 1
ATOM 716 N N . LYS A 1 93 ? 16.610 2.492 -0.568 1.00 93.00 93 LYS A N 1
ATOM 717 C CA . LYS A 1 93 ? 17.852 1.778 -0.880 1.00 93.00 93 LYS A CA 1
ATOM 718 C C . LYS A 1 93 ? 18.015 1.610 -2.389 1.00 93.00 93 LYS A C 1
ATOM 720 O O . LYS A 1 93 ? 19.056 1.986 -2.914 1.00 93.00 93 LYS A O 1
ATOM 725 N N . GLU A 1 94 ? 17.002 1.112 -3.093 1.00 89.56 94 GLU A N 1
ATOM 726 C CA . GLU A 1 94 ? 17.065 0.950 -4.552 1.00 89.56 94 GLU A CA 1
ATOM 727 C C . GLU A 1 94 ? 17.273 2.296 -5.274 1.00 89.56 94 GLU A C 1
ATOM 729 O O . GLU A 1 94 ? 18.110 2.409 -6.168 1.00 89.56 94 GLU A O 1
ATOM 734 N N . ALA A 1 95 ? 16.604 3.367 -4.838 1.00 86.56 95 ALA A N 1
ATOM 735 C CA . ALA A 1 95 ? 16.770 4.698 -5.425 1.00 86.56 95 ALA A CA 1
ATOM 736 C C . ALA A 1 95 ? 18.175 5.308 -5.218 1.00 86.56 95 ALA A C 1
ATOM 738 O O . ALA A 1 95 ? 18.588 6.173 -6.004 1.00 86.56 95 ALA A O 1
ATOM 739 N N . ILE A 1 96 ? 18.895 4.895 -4.167 1.00 87.06 96 ILE A N 1
ATOM 740 C CA . ILE A 1 96 ? 20.246 5.371 -3.823 1.00 87.06 96 ILE A CA 1
ATOM 741 C C . ILE A 1 96 ? 21.327 4.478 -4.445 1.00 87.06 96 ILE A C 1
ATOM 743 O O . ILE A 1 96 ? 22.289 4.993 -5.009 1.00 87.06 96 ILE A O 1
ATOM 747 N N . CYS A 1 97 ? 21.179 3.156 -4.341 1.00 87.06 97 CYS A 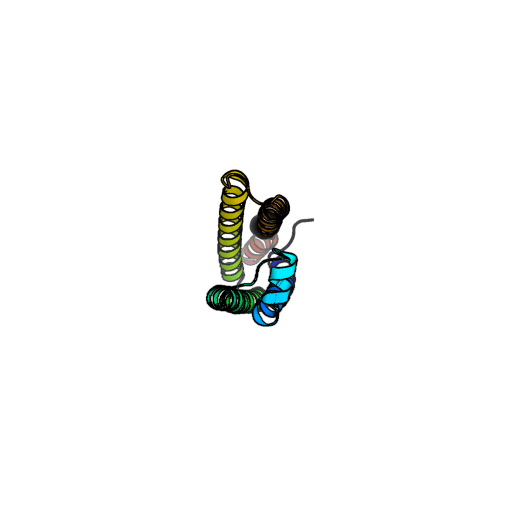N 1
ATOM 748 C CA . CYS A 1 97 ? 22.217 2.183 -4.685 1.00 87.06 97 CYS A CA 1
ATOM 749 C C . CYS A 1 97 ? 22.258 1.811 -6.171 1.00 87.06 97 CYS A C 1
ATOM 751 O O . CYS A 1 97 ? 23.243 1.215 -6.610 1.00 87.06 97 CYS A O 1
ATOM 753 N N . MET A 1 98 ? 21.233 2.139 -6.964 1.00 77.69 98 MET A N 1
ATOM 754 C CA . MET A 1 98 ? 21.261 1.830 -8.392 1.00 77.69 98 MET A CA 1
ATOM 755 C C . MET A 1 98 ? 22.336 2.636 -9.129 1.00 77.69 98 MET A C 1
ATOM 757 O O . MET A 1 98 ? 22.274 3.862 -9.242 1.00 77.69 98 MET A O 1
ATOM 761 N N . TYR A 1 99 ? 23.307 1.918 -9.693 1.00 59.53 99 TYR A N 1
ATOM 762 C CA . TYR A 1 99 ? 24.356 2.482 -10.531 1.00 59.53 99 TYR A CA 1
ATOM 763 C C . TYR A 1 99 ? 23.822 2.649 -11.964 1.00 59.53 99 TYR A C 1
ATOM 765 O O . TYR A 1 99 ? 23.639 1.673 -12.684 1.00 59.53 99 TYR A O 1
ATOM 773 N N . ARG A 1 100 ? 23.545 3.896 -12.372 1.00 69.56 100 ARG A N 1
ATOM 774 C CA . ARG A 1 100 ? 22.999 4.289 -13.695 1.00 69.56 100 ARG A CA 1
ATOM 775 C C . ARG A 1 100 ? 21.613 3.715 -14.066 1.00 69.56 100 ARG A C 1
ATOM 777 O O . ARG A 1 100 ? 21.456 3.141 -15.145 1.00 69.56 100 ARG A O 1
ATOM 784 N N . PRO A 1 101 ? 20.567 3.914 -13.248 1.00 70.50 101 PRO A N 1
ATOM 785 C CA . PRO A 1 101 ? 19.207 3.644 -13.696 1.00 70.50 101 PRO A CA 1
ATOM 786 C C . PRO A 1 101 ? 18.837 4.580 -14.854 1.00 70.50 101 PRO A C 1
ATOM 788 O O . PRO A 1 101 ? 19.266 5.738 -14.896 1.00 70.50 101 PRO A O 1
ATOM 791 N N . ALA A 1 102 ? 17.989 4.105 -15.771 1.00 72.75 102 ALA A N 1
ATOM 792 C CA . ALA A 1 102 ? 17.322 4.998 -16.712 1.00 72.75 102 ALA A CA 1
ATOM 793 C C . ALA A 1 102 ? 16.623 6.124 -15.912 1.00 72.75 102 ALA A C 1
ATOM 795 O O . ALA A 1 102 ? 15.987 5.817 -14.897 1.00 72.75 102 ALA A O 1
ATOM 796 N N . PRO A 1 103 ? 16.703 7.405 -16.325 1.00 68.56 103 PRO A N 1
ATOM 797 C CA . PRO A 1 103 ? 16.224 8.531 -15.514 1.00 68.56 103 PRO A CA 1
ATOM 798 C C . PRO A 1 103 ? 14.773 8.378 -15.034 1.00 68.56 103 PRO A C 1
ATOM 800 O O . PRO A 1 103 ? 14.465 8.665 -13.879 1.00 68.56 103 PRO A O 1
ATOM 803 N N . GLY A 1 104 ? 13.896 7.842 -15.892 1.00 75.12 104 GLY A N 1
ATOM 804 C CA . GLY A 1 104 ? 12.493 7.585 -15.552 1.00 75.12 104 GLY A CA 1
ATOM 805 C C . GLY A 1 104 ? 12.301 6.492 -14.498 1.00 75.12 104 GLY A C 1
ATOM 806 O O . GLY A 1 104 ? 11.433 6.618 -13.640 1.00 75.12 104 GLY A O 1
ATOM 807 N N . PHE A 1 105 ? 13.152 5.465 -14.495 1.00 79.62 105 PHE A N 1
ATOM 808 C CA . PHE A 1 105 ? 13.050 4.360 -13.545 1.00 79.62 105 PHE A CA 1
ATOM 809 C C . PHE A 1 105 ? 13.379 4.815 -12.118 1.00 79.62 105 PHE A C 1
ATOM 811 O O . PHE A 1 105 ? 12.647 4.515 -11.179 1.00 79.62 105 PHE A O 1
ATOM 818 N N . ARG A 1 106 ? 14.432 5.626 -11.945 1.00 82.75 106 ARG A N 1
ATOM 819 C CA . ARG A 1 106 ? 14.808 6.147 -10.620 1.00 82.75 106 ARG A CA 1
ATOM 820 C C . ARG A 1 106 ? 13.723 7.037 -10.019 1.00 82.75 106 ARG A C 1
ATOM 822 O O . ARG A 1 106 ? 13.414 6.902 -8.838 1.00 82.75 106 ARG A O 1
ATOM 829 N N . ALA A 1 107 ? 13.144 7.926 -10.828 1.00 83.69 107 ALA A N 1
ATOM 830 C CA . ALA A 1 107 ? 12.057 8.800 -10.393 1.00 83.69 107 ALA A CA 1
ATOM 831 C C . ALA A 1 107 ? 10.831 7.993 -9.936 1.00 83.69 107 ALA A C 1
ATOM 833 O O . ALA A 1 107 ? 10.220 8.320 -8.923 1.00 83.69 107 ALA A O 1
ATOM 834 N N . GLN A 1 108 ? 10.510 6.902 -10.634 1.00 81.94 108 GLN A N 1
ATOM 835 C CA . GLN A 1 108 ? 9.403 6.016 -10.273 1.00 81.94 108 GLN A CA 1
ATOM 836 C C . GLN A 1 108 ? 9.659 5.233 -8.986 1.00 81.94 108 GLN A C 1
ATOM 838 O O . GLN A 1 108 ? 8.768 5.156 -8.140 1.00 81.94 108 GLN A O 1
ATOM 843 N N . VAL A 1 109 ? 10.862 4.678 -8.810 1.00 86.69 109 VAL A N 1
ATOM 844 C CA . VAL A 1 109 ? 11.250 4.000 -7.563 1.00 86.69 109 VAL A CA 1
ATOM 845 C C . VAL A 1 109 ? 11.161 4.986 -6.394 1.00 86.69 109 VAL A C 1
ATOM 847 O O . VAL A 1 109 ? 10.535 4.685 -5.380 1.00 86.69 109 VAL A O 1
ATOM 850 N N . ALA A 1 110 ? 11.686 6.202 -6.556 1.00 87.81 110 ALA A N 1
ATOM 851 C CA . ALA A 1 110 ? 11.594 7.238 -5.532 1.00 87.81 110 ALA A CA 1
ATOM 852 C C . ALA A 1 110 ? 10.135 7.623 -5.218 1.00 87.81 110 ALA A C 1
ATOM 854 O O . ALA A 1 110 ? 9.755 7.680 -4.050 1.00 87.81 110 ALA A O 1
ATOM 855 N N . PHE A 1 111 ? 9.302 7.831 -6.243 1.00 89.69 111 PHE A N 1
ATOM 856 C CA . PHE A 1 111 ? 7.883 8.159 -6.077 1.00 89.69 111 PHE A CA 1
ATOM 857 C C . PHE A 1 111 ? 7.109 7.044 -5.362 1.00 89.69 111 PHE A C 1
ATOM 859 O O . PHE A 1 111 ? 6.351 7.310 -4.432 1.00 89.69 111 PHE A O 1
ATOM 866 N N . THR A 1 112 ? 7.334 5.789 -5.753 1.00 89.12 112 THR A N 1
ATOM 867 C CA . THR A 1 112 ? 6.680 4.624 -5.140 1.00 89.12 112 THR A CA 1
ATOM 868 C C . THR A 1 112 ? 7.096 4.473 -3.677 1.00 89.12 112 THR A C 1
ATOM 870 O O . THR A 1 112 ? 6.245 4.283 -2.808 1.00 89.12 112 THR A O 1
ATOM 873 N N . GLY A 1 113 ? 8.388 4.647 -3.382 1.00 91.44 113 GLY A N 1
ATOM 874 C CA . GLY A 1 113 ? 8.894 4.688 -2.011 1.00 91.44 113 GLY A CA 1
ATOM 875 C C . GLY A 1 113 ? 8.258 5.809 -1.187 1.00 91.44 113 GLY A C 1
ATOM 876 O O . GLY A 1 113 ? 7.811 5.567 -0.069 1.00 91.44 113 GLY A O 1
ATOM 877 N N . ALA A 1 114 ? 8.138 7.015 -1.749 1.00 92.31 114 ALA A N 1
ATOM 878 C CA . ALA A 1 114 ? 7.486 8.142 -1.083 1.00 92.31 114 ALA A CA 1
ATOM 879 C C . ALA A 1 114 ? 5.995 7.884 -0.811 1.00 92.31 114 ALA A C 1
ATOM 881 O O . ALA A 1 114 ? 5.497 8.248 0.255 1.00 92.31 114 ALA A O 1
ATOM 882 N N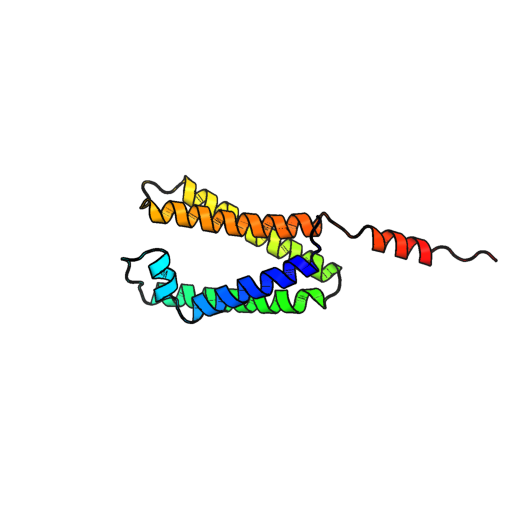 . LEU A 1 115 ? 5.289 7.215 -1.728 1.00 92.38 115 LEU A N 1
ATOM 883 C CA . LEU A 1 115 ? 3.894 6.819 -1.538 1.00 92.38 115 LEU A CA 1
ATOM 884 C C . LEU A 1 115 ? 3.745 5.840 -0.367 1.00 92.38 115 LEU A C 1
ATOM 886 O O . LEU A 1 115 ? 2.899 6.058 0.503 1.00 92.38 115 LEU A O 1
ATOM 890 N N . PHE A 1 116 ? 4.594 4.810 -0.285 1.00 93.00 116 PHE A N 1
ATOM 891 C CA . PHE A 1 116 ? 4.614 3.917 0.878 1.00 93.00 116 PHE A CA 1
ATOM 892 C C . PHE A 1 116 ? 4.965 4.664 2.167 1.00 93.00 116 PHE A C 1
ATOM 894 O O . PHE A 1 116 ? 4.314 4.438 3.186 1.00 93.00 116 PHE A O 1
ATOM 901 N N . GLY A 1 117 ? 5.907 5.609 2.110 1.00 93.88 117 GLY A N 1
ATOM 902 C CA . GLY A 1 117 ? 6.283 6.440 3.251 1.00 93.88 117 GLY A CA 1
ATOM 903 C C . GLY A 1 117 ? 5.114 7.284 3.755 1.00 93.88 117 GLY A C 1
ATOM 904 O O . GLY A 1 117 ? 4.848 7.323 4.954 1.00 93.88 117 GLY A O 1
ATOM 905 N N . GLY A 1 118 ? 4.350 7.892 2.845 1.00 93.94 118 GLY A N 1
ATOM 906 C CA . GLY A 1 118 ? 3.139 8.641 3.178 1.00 93.94 118 GLY A CA 1
ATOM 907 C C . GLY A 1 118 ? 2.070 7.774 3.849 1.00 93.94 118 GLY A C 1
ATOM 908 O O . GLY A 1 118 ? 1.485 8.186 4.851 1.00 93.94 118 GLY A O 1
ATOM 909 N N . ILE A 1 119 ? 1.849 6.550 3.355 1.00 92.75 119 ILE A N 1
ATOM 910 C CA . ILE A 1 119 ? 0.903 5.603 3.968 1.00 92.75 119 ILE A CA 1
ATOM 911 C C . ILE A 1 119 ? 1.400 5.154 5.351 1.00 92.75 119 ILE A C 1
ATOM 913 O O . ILE A 1 119 ? 0.616 5.126 6.302 1.00 92.75 119 ILE A O 1
ATOM 917 N N . ALA A 1 120 ? 2.695 4.853 5.496 1.00 95.06 120 ALA A N 1
ATOM 918 C CA . ALA A 1 120 ? 3.299 4.508 6.782 1.00 95.06 120 ALA A CA 1
ATOM 919 C C . ALA A 1 120 ? 3.100 5.634 7.805 1.00 95.06 120 ALA A C 1
ATOM 921 O O . ALA A 1 120 ? 2.622 5.388 8.912 1.00 95.06 120 ALA A O 1
ATOM 922 N N . LEU A 1 121 ? 3.383 6.881 7.412 1.00 95.00 121 LEU A N 1
ATOM 923 C CA . LEU A 1 121 ? 3.160 8.061 8.245 1.00 95.00 121 LEU A CA 1
ATOM 924 C C . LEU A 1 121 ? 1.683 8.234 8.614 1.00 95.00 121 LEU A C 1
ATOM 926 O O . LEU A 1 121 ? 1.385 8.557 9.763 1.00 95.00 121 LEU A O 1
ATOM 930 N N . ALA A 1 122 ? 0.746 7.978 7.697 1.00 93.62 122 ALA A N 1
ATOM 931 C CA . ALA A 1 122 ? -0.684 8.029 8.003 1.00 93.62 122 ALA A CA 1
ATOM 932 C C . ALA A 1 122 ? -1.075 7.016 9.096 1.00 93.62 122 ALA A C 1
ATOM 934 O O . ALA A 1 122 ? -1.794 7.363 10.033 1.00 93.62 122 ALA A O 1
ATOM 935 N N . TYR A 1 123 ? -0.556 5.786 9.038 1.00 93.88 123 TYR A N 1
ATOM 936 C CA . TYR A 1 123 ? -0.783 4.790 10.089 1.00 93.88 123 TYR A CA 1
ATOM 937 C C . TYR A 1 123 ? -0.104 5.149 11.412 1.00 93.88 123 TYR A C 1
ATOM 939 O O . TYR A 1 123 ? -0.738 5.064 12.461 1.00 93.88 123 TYR A O 1
ATOM 947 N N . ILE A 1 124 ? 1.159 5.579 11.379 1.00 94.25 124 ILE A N 1
ATOM 948 C CA . ILE A 1 124 ? 1.912 5.978 12.578 1.00 94.25 124 ILE A CA 1
ATOM 949 C C . ILE A 1 124 ? 1.213 7.143 13.279 1.00 94.25 124 ILE A C 1
ATOM 951 O O . ILE A 1 124 ? 0.960 7.083 14.481 1.00 94.25 124 ILE A O 1
ATOM 955 N N . THR A 1 125 ? 0.840 8.180 12.529 1.00 93.19 125 THR A N 1
ATOM 956 C CA . THR A 1 125 ? 0.116 9.328 13.083 1.00 93.19 125 THR A CA 1
ATOM 957 C C . THR A 1 125 ? -1.223 8.896 13.669 1.00 93.19 125 THR A C 1
ATOM 959 O O . THR A 1 125 ? -1.519 9.275 14.800 1.00 93.19 125 THR A O 1
ATOM 962 N N . ALA A 1 126 ? -1.991 8.040 12.990 1.00 90.88 126 ALA A N 1
ATOM 963 C CA . ALA A 1 126 ? -3.253 7.524 13.519 1.00 90.88 126 ALA A CA 1
ATOM 964 C C . ALA A 1 126 ? -3.093 6.677 14.796 1.00 90.88 126 ALA A C 1
ATOM 966 O O . ALA A 1 126 ? -3.941 6.750 15.684 1.00 90.88 126 ALA A O 1
ATOM 967 N N . LEU A 1 127 ? -2.004 5.912 14.920 1.00 92.06 127 LEU A N 1
ATOM 968 C CA . LEU A 1 127 ? -1.684 5.118 16.113 1.00 92.06 127 LEU A CA 1
ATOM 969 C C . LEU A 1 127 ? -1.270 5.987 17.309 1.00 92.06 127 LEU A C 1
ATOM 971 O O . LEU A 1 127 ? -1.637 5.683 18.445 1.00 92.06 127 LEU A O 1
ATOM 975 N N . ILE A 1 128 ? -0.513 7.060 17.060 1.00 90.69 128 ILE A N 1
ATOM 976 C CA . ILE A 1 128 ? -0.075 8.012 18.094 1.00 90.69 128 ILE A CA 1
ATOM 977 C C . ILE A 1 128 ? -1.246 8.883 18.562 1.00 90.69 128 ILE A C 1
ATOM 979 O O . ILE A 1 128 ? -1.337 9.214 19.742 1.00 90.69 128 ILE A O 1
ATOM 983 N N . SER A 1 129 ? -2.174 9.207 17.660 1.00 82.56 129 SER A N 1
ATOM 984 C CA . SER A 1 129 ? -3.324 10.091 17.895 1.00 82.56 129 SER A CA 1
ATOM 985 C C . SER A 1 129 ? -4.427 9.479 18.767 1.00 82.56 129 SER A C 1
ATOM 987 O O . SER A 1 129 ? -5.599 9.776 18.538 1.00 82.56 129 SER A O 1
ATOM 989 N N . ARG A 1 130 ? -4.086 8.606 19.730 1.00 66.81 130 ARG A N 1
ATOM 990 C CA . ARG A 1 130 ? -5.044 7.877 20.578 1.00 66.81 130 ARG A CA 1
ATOM 991 C C . ARG A 1 130 ? -6.229 8.769 20.956 1.00 66.81 130 ARG A C 1
ATOM 993 O O . ARG A 1 130 ? -6.007 9.881 21.445 1.00 66.81 130 ARG A O 1
ATOM 1000 N N . PRO A 1 131 ? -7.480 8.303 20.799 1.00 56.41 131 PRO A N 1
ATOM 1001 C CA . PRO A 1 131 ? -8.592 9.024 21.377 1.00 56.41 131 PRO A CA 1
ATOM 1002 C C . PRO A 1 131 ? -8.395 9.023 22.895 1.00 56.41 131 PRO A C 1
ATOM 1004 O O . PRO A 1 131 ? -8.556 8.005 23.558 1.00 56.41 131 PRO A O 1
ATOM 1007 N N . TYR A 1 132 ? -8.082 10.196 23.442 1.00 50.50 132 TYR A N 1
ATOM 1008 C CA . TYR A 1 132 ? -8.018 10.525 24.872 1.00 50.50 132 TYR A CA 1
ATOM 1009 C C . TYR A 1 132 ? -9.315 10.169 25.650 1.00 50.50 132 TYR A C 1
ATOM 1011 O O . TYR A 1 132 ? -9.398 10.343 26.862 1.00 50.50 132 TYR A O 1
ATOM 1019 N N . ASN A 1 133 ? -10.350 9.675 24.964 1.00 50.59 133 ASN A N 1
ATOM 1020 C CA . ASN A 1 133 ? -11.698 9.505 25.489 1.00 50.59 133 ASN A CA 1
ATOM 1021 C C . ASN A 1 133 ? -11.983 8.144 26.143 1.00 50.59 133 ASN A C 1
ATOM 1023 O O . ASN A 1 133 ? -12.842 8.098 27.019 1.00 50.59 133 ASN A O 1
ATOM 1027 N N . GLU A 1 134 ? -11.287 7.053 25.798 1.00 52.97 134 GLU A N 1
ATOM 1028 C CA . GLU A 1 134 ? -11.573 5.755 26.443 1.00 52.97 134 GLU A CA 1
ATOM 1029 C C . GLU A 1 134 ? -11.020 5.663 27.872 1.00 52.97 134 GLU A C 1
ATOM 1031 O O . GLU A 1 134 ? -11.683 5.111 28.752 1.00 52.97 134 GLU A O 1
ATOM 1036 N N . ASP A 1 135 ? -9.868 6.284 28.144 1.00 52.19 135 ASP A N 1
ATOM 1037 C CA . ASP A 1 135 ? -9.317 6.353 29.504 1.00 52.19 135 ASP A CA 1
ATOM 1038 C C . ASP A 1 135 ? -10.156 7.255 30.419 1.00 52.19 135 ASP A C 1
ATOM 1040 O O . ASP A 1 135 ? -10.244 7.007 31.623 1.00 52.19 135 ASP A O 1
ATOM 1044 N N . LYS A 1 136 ? -10.824 8.276 29.862 1.00 50.19 136 LYS A N 1
ATOM 1045 C CA . LYS A 1 136 ? -11.801 9.081 30.605 1.00 50.19 136 LYS A CA 1
ATOM 1046 C C . LYS A 1 136 ? -13.065 8.281 30.907 1.00 50.19 136 LYS A C 1
ATOM 1048 O O . LYS A 1 136 ? -13.477 8.253 32.060 1.00 50.19 136 LYS A O 1
ATOM 1053 N N . LEU A 1 137 ? -13.633 7.581 29.921 1.00 51.38 137 LEU A N 1
ATOM 1054 C CA . LEU A 1 137 ? -14.871 6.820 30.115 1.00 51.38 137 LEU A CA 1
ATOM 1055 C C . LEU A 1 137 ? -14.687 5.657 31.105 1.00 51.38 137 LEU A C 1
ATOM 1057 O O . LEU A 1 137 ? -15.524 5.462 31.983 1.00 51.38 137 LEU A O 1
ATOM 1061 N N . LYS A 1 138 ? -13.555 4.938 31.041 1.00 54.50 138 LYS A N 1
ATOM 1062 C CA . LYS A 1 138 ? -13.234 3.886 32.020 1.00 54.50 138 LYS A CA 1
ATOM 1063 C C . LYS A 1 138 ? -13.033 4.430 33.434 1.00 54.50 138 LYS A C 1
ATOM 1065 O O . LYS A 1 138 ? -13.426 3.752 34.374 1.00 54.50 138 LYS A O 1
ATOM 1070 N N . ARG A 1 139 ? -12.469 5.635 33.603 1.00 56.41 139 ARG A N 1
ATOM 1071 C CA . ARG A 1 139 ? -12.330 6.280 34.926 1.00 56.41 139 ARG A CA 1
ATOM 1072 C C . ARG A 1 139 ? -13.650 6.804 35.489 1.00 56.41 139 ARG A C 1
ATOM 1074 O O . ARG A 1 139 ? -13.789 6.863 36.702 1.00 56.41 139 ARG A O 1
ATOM 1081 N N . THR A 1 140 ? -14.604 7.189 34.643 1.00 56.06 140 THR A N 1
ATOM 1082 C CA . THR A 1 140 ? -15.916 7.669 35.105 1.00 56.06 140 THR A CA 1
ATOM 1083 C C . THR A 1 140 ? -16.828 6.522 35.548 1.00 56.06 140 THR A C 1
ATOM 1085 O O . THR A 1 140 ? -17.588 6.690 36.491 1.00 56.06 140 THR A O 1
ATOM 1088 N N . VAL A 1 141 ? -16.732 5.345 34.921 1.00 58.75 141 VAL A N 1
ATOM 1089 C CA . VAL A 1 141 ? -17.565 4.176 35.273 1.00 58.75 141 VAL A CA 1
ATOM 1090 C C . VAL A 1 141 ? -17.026 3.412 36.495 1.00 58.75 141 VAL A C 1
ATOM 1092 O O . VAL A 1 141 ? -17.782 2.712 37.159 1.00 58.75 141 VAL A O 1
ATOM 1095 N N . SER A 1 142 ? -15.741 3.553 36.833 1.00 60.06 142 SER A N 1
ATOM 1096 C CA . SER A 1 142 ? -15.119 2.865 37.975 1.00 60.06 142 SER A CA 1
ATOM 1097 C C . SER A 1 142 ? -15.103 3.658 39.284 1.00 60.06 142 SER A C 1
ATOM 1099 O O . SER A 1 142 ? -14.523 3.179 40.257 1.00 60.06 142 SER A O 1
ATOM 1101 N N . GLN A 1 143 ? -15.737 4.835 39.354 1.00 55.06 143 GLN A N 1
ATOM 1102 C CA . GLN A 1 143 ? -15.999 5.466 40.647 1.00 55.06 143 GLN A CA 1
ATOM 1103 C C . GLN A 1 143 ? -17.265 4.848 41.255 1.00 55.06 143 GLN A C 1
ATOM 1105 O O . GLN A 1 143 ? -18.355 5.094 40.735 1.00 55.06 143 GLN A O 1
ATOM 1110 N N . PRO A 1 144 ? -17.161 4.033 42.324 1.00 60.84 144 PRO A N 1
ATOM 1111 C CA . PRO A 1 144 ? -18.346 3.605 43.046 1.00 60.84 144 PRO A CA 1
ATOM 1112 C C . PRO A 1 144 ? -19.033 4.855 43.597 1.00 60.84 144 PRO A C 1
ATOM 1114 O O . PRO A 1 144 ? -18.405 5.675 44.268 1.00 60.84 144 PRO A O 1
ATOM 1117 N N . PHE A 1 145 ? -20.320 5.006 43.289 1.00 61.97 145 PHE A N 1
ATOM 1118 C CA . PHE A 1 145 ? -21.182 5.951 43.984 1.00 61.97 145 PHE A CA 1
ATOM 1119 C C . PHE A 1 145 ? -21.200 5.546 45.460 1.00 61.97 145 PHE A C 1
ATOM 1121 O O . PHE A 1 145 ? -21.853 4.576 45.835 1.00 61.97 145 PHE A O 1
ATOM 1128 N N . ILE A 1 146 ? -20.430 6.256 46.282 1.00 64.25 146 ILE A N 1
ATOM 1129 C CA . ILE A 1 146 ? -20.594 6.227 47.731 1.00 64.25 146 ILE A CA 1
ATOM 1130 C C . ILE A 1 146 ? -21.825 7.099 47.995 1.00 64.25 146 ILE A C 1
ATOM 1132 O O . ILE A 1 146 ? -21.743 8.322 47.880 1.00 64.25 146 ILE A O 1
ATOM 1136 N N . VAL A 1 147 ? -22.967 6.450 48.228 1.00 64.75 147 VAL A N 1
ATOM 1137 C CA . VAL A 1 147 ? -24.199 7.067 48.747 1.00 64.75 147 VAL A CA 1
ATOM 1138 C C . VAL A 1 147 ? -24.273 6.778 50.235 1.00 64.75 147 VAL A C 1
ATOM 1140 O O . VAL A 1 147 ? -24.027 5.605 50.598 1.00 64.75 147 VAL A O 1
#

Radius of gyration: 20.05 Å; chains: 1; bounding box: 49×32×73 Å

pLDDT: mean 84.4, std 12.97, range [50.19, 97.5]

Foldseek 3Di:
DQDALLRLLVVLLVVLQVQLCCLQPPVPVVVCVQVVPDDDDPVVSVVSNVVSVVSNVLSVCSVCLVVDDPVSSLVNLVVLLVVLLVLLVVLVCCLPVDDDDDPSNSVVSNVVSVVSVVSSVSSVSNNVVPDPVPVVVVVVVPDPPPD